Protein AF-A0A956SHA2-F1 (afdb_monomer)

Foldseek 3Di:
DDDDDDDDDDDDDDDDDDDDDDDDDPPPPPPCPDPVVCVVVVVDDPPPDPVVPVPDDPDPVVLVVVLVVLVVVLVVLQVCLQVVLVPQQQDDDDVSSNVSSVVSNVVSLVVSQVSLVVLQVSLVVNPPPDVVSNVVSNPSVVVSVVVVVVVVVVVVVVVD

Structure (mmCIF, N/CA/C/O backbone):
data_AF-A0A956SHA2-F1
#
_entry.id   AF-A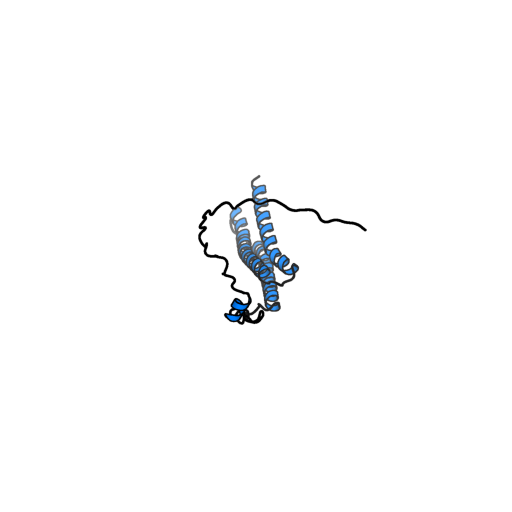0A956SHA2-F1
#
loop_
_atom_site.group_PDB
_atom_site.id
_atom_site.type_symbol
_atom_site.label_atom_id
_atom_site.label_alt_id
_atom_site.label_comp_id
_atom_site.label_asym_id
_atom_site.label_entity_id
_atom_site.label_seq_id
_atom_site.pdbx_PDB_ins_code
_atom_site.Cartn_x
_atom_site.Cartn_y
_atom_site.Cartn_z
_atom_site.occupancy
_atom_site.B_iso_or_equiv
_atom_site.auth_seq_id
_atom_site.auth_comp_id
_atom_site.auth_asym_id
_atom_site.auth_atom_id
_atom_site.pdbx_PDB_model_num
ATOM 1 N N . MET A 1 1 ? 10.349 -45.361 -96.759 1.00 43.38 1 MET A N 1
ATOM 2 C CA . MET A 1 1 ? 9.723 -44.251 -96.013 1.00 43.38 1 MET A CA 1
ATOM 3 C C . MET A 1 1 ? 9.342 -43.225 -97.071 1.00 43.38 1 MET A C 1
ATOM 5 O O . MET A 1 1 ? 10.233 -42.525 -97.521 1.00 43.38 1 MET A O 1
ATOM 9 N N . SER A 1 2 ? 8.189 -43.326 -97.754 1.00 44.34 2 SER A N 1
ATOM 10 C CA . SER A 1 2 ? 6.793 -43.149 -97.259 1.00 44.34 2 SER A CA 1
ATOM 11 C C . SER A 1 2 ? 6.708 -41.854 -96.448 1.00 44.34 2 SER A C 1
ATOM 13 O O . SER A 1 2 ? 7.450 -41.750 -95.481 1.00 44.34 2 SER A O 1
ATOM 15 N N . GLU A 1 3 ? 5.999 -40.793 -96.839 1.00 48.19 3 GLU A N 1
ATOM 16 C CA . GLU A 1 3 ? 4.559 -40.646 -97.144 1.00 48.19 3 GLU A CA 1
ATOM 17 C C . GLU A 1 3 ? 4.371 -39.270 -97.839 1.00 48.19 3 GLU A C 1
ATOM 19 O O . GLU A 1 3 ? 4.987 -38.295 -97.423 1.00 48.19 3 GLU A O 1
ATOM 24 N N . SER A 1 4 ? 3.813 -39.194 -99.053 1.00 54.06 4 SER A N 1
ATOM 25 C CA . SER A 1 4 ? 2.404 -38.888 -99.391 1.00 54.06 4 SER A CA 1
ATOM 26 C C . SER A 1 4 ? 1.921 -37.457 -99.093 1.00 54.06 4 SER A C 1
ATOM 28 O O . SER A 1 4 ? 1.632 -37.106 -97.951 1.00 54.06 4 SER A O 1
ATOM 30 N N . ASP A 1 5 ? 1.725 -36.699 -100.177 1.00 55.44 5 ASP A N 1
ATOM 31 C CA . ASP A 1 5 ? 0.742 -35.613 -100.302 1.00 55.44 5 ASP A CA 1
ATOM 32 C C . ASP A 1 5 ? -0.676 -36.082 -99.934 1.00 55.44 5 ASP A C 1
ATOM 34 O O . ASP A 1 5 ? -1.060 -37.213 -100.259 1.00 55.44 5 ASP A O 1
ATOM 38 N N . PRO A 1 6 ? -1.508 -35.163 -99.419 1.00 65.31 6 PRO A N 1
ATOM 39 C CA . PRO A 1 6 ? -2.896 -35.124 -99.859 1.00 65.31 6 PRO A CA 1
ATOM 40 C C . PRO A 1 6 ? -3.389 -33.703 -100.201 1.00 65.31 6 PRO A C 1
ATOM 42 O O . PRO A 1 6 ? -3.419 -32.797 -99.375 1.00 65.31 6 PRO A O 1
ATOM 45 N N . LEU A 1 7 ? -3.812 -33.558 -101.459 1.00 52.03 7 LEU A N 1
ATOM 46 C CA . LEU A 1 7 ? -5.086 -32.986 -101.925 1.00 52.03 7 LEU A CA 1
ATOM 47 C C . LEU A 1 7 ? -5.798 -31.890 -101.083 1.00 52.03 7 LEU A C 1
ATOM 49 O O . LEU A 1 7 ? -6.329 -32.130 -100.004 1.00 52.03 7 LEU A O 1
ATOM 53 N N . SER A 1 8 ? -5.943 -30.725 -101.738 1.00 53.00 8 SER A N 1
ATOM 54 C CA . SER A 1 8 ? -7.050 -29.727 -101.693 1.00 53.00 8 SER A CA 1
ATOM 55 C C . SER A 1 8 ? -8.467 -30.369 -101.701 1.00 53.00 8 SER A C 1
ATOM 57 O O . SER A 1 8 ? -8.518 -31.549 -102.050 1.00 53.00 8 SER A O 1
ATOM 59 N N . PRO A 1 9 ? -9.634 -29.685 -101.487 1.00 57.28 9 PRO A N 1
ATOM 60 C CA . PRO A 1 9 ? -9.943 -28.239 -101.614 1.00 57.28 9 PRO A CA 1
ATOM 61 C C . PRO A 1 9 ? -10.991 -27.684 -100.594 1.00 57.28 9 PRO A C 1
ATOM 63 O O . PRO A 1 9 ? -11.491 -28.408 -99.741 1.00 57.28 9 PRO A O 1
ATOM 66 N N . GLY A 1 10 ? -11.410 -26.413 -100.713 1.00 47.31 10 GLY A N 1
ATOM 67 C CA . GLY A 1 10 ? -12.699 -25.968 -100.144 1.00 47.31 10 GLY A CA 1
ATOM 68 C C . GLY A 1 10 ? -12.799 -24.485 -99.787 1.00 47.31 10 GLY A C 1
ATOM 69 O O . GLY A 1 10 ? -12.386 -24.073 -98.710 1.00 47.31 10 GLY A O 1
ATOM 70 N N . GLY A 1 11 ? -13.379 -23.688 -100.687 1.00 48.31 11 GLY A N 1
ATOM 71 C CA . GLY A 1 11 ? -13.731 -22.291 -100.439 1.00 48.31 11 GLY A CA 1
ATOM 72 C C . GLY A 1 11 ? -14.965 -22.114 -99.547 1.00 48.31 11 GLY A C 1
ATOM 73 O O . GLY A 1 11 ? -15.843 -22.972 -99.489 1.00 48.31 11 GLY A O 1
ATOM 74 N N . GLY A 1 12 ? -15.048 -20.949 -98.907 1.00 45.50 12 GLY A N 1
ATOM 75 C CA . GLY A 1 12 ? -16.233 -20.471 -98.198 1.00 45.50 12 GLY A CA 1
ATOM 76 C C . GLY A 1 12 ? -16.024 -19.032 -97.696 1.00 45.50 12 GLY A C 1
ATOM 77 O O . GLY A 1 12 ? -14.977 -18.765 -97.110 1.00 45.50 12 GLY A O 1
ATOM 78 N N . PRO A 1 13 ? -16.950 -18.091 -97.965 1.00 58.03 13 PRO A N 1
ATOM 79 C CA . PRO A 1 13 ? -16.756 -16.657 -97.742 1.00 58.03 13 PRO A CA 1
ATOM 80 C C . PRO A 1 13 ? -17.024 -16.210 -96.293 1.00 58.03 13 PRO A C 1
ATOM 82 O O . PRO A 1 13 ? -17.714 -16.875 -95.525 1.00 58.03 13 PRO A O 1
ATOM 85 N N . ALA A 1 14 ? -16.482 -15.037 -95.958 1.00 60.44 14 ALA A N 1
ATOM 86 C CA . ALA A 1 14 ? -16.604 -14.341 -94.677 1.00 60.44 14 ALA A CA 1
ATOM 87 C C . ALA A 1 14 ? -18.052 -14.054 -94.225 1.00 60.44 14 ALA A C 1
ATOM 89 O O . ALA A 1 14 ? -18.922 -13.794 -95.058 1.00 60.44 14 ALA A O 1
ATOM 90 N N . PRO A 1 15 ? -18.268 -13.943 -92.901 1.00 64.31 15 PRO A N 1
ATOM 91 C CA . PRO A 1 15 ? -19.316 -13.085 -92.341 1.00 64.31 15 PRO A CA 1
ATOM 92 C C . PRO A 1 15 ? -18.742 -12.158 -91.221 1.00 64.31 15 PRO A C 1
ATOM 94 O O . PRO A 1 15 ? -17.531 -12.148 -91.001 1.00 64.31 15 PRO A O 1
ATOM 97 N N . PRO A 1 16 ? -19.531 -11.276 -90.576 1.00 52.88 16 PRO A N 1
ATOM 98 C CA . PRO A 1 16 ? -19.640 -9.864 -90.937 1.00 52.88 16 PRO A CA 1
ATOM 99 C C . PRO A 1 16 ? -19.158 -8.907 -89.825 1.00 52.88 16 PRO A C 1
ATOM 101 O O . PRO A 1 16 ? -18.837 -9.297 -88.708 1.00 52.88 16 PRO A O 1
ATOM 104 N N . LYS A 1 17 ? -19.134 -7.611 -90.160 1.00 56.47 17 LYS A N 1
ATOM 105 C CA . LYS A 1 17 ? -18.907 -6.487 -89.242 1.00 56.47 17 LYS A CA 1
ATOM 106 C C . LYS A 1 17 ? -20.023 -6.381 -88.189 1.00 56.47 17 LYS A C 1
ATOM 108 O O . LYS A 1 17 ? -21.167 -6.144 -88.557 1.00 56.47 17 LYS A O 1
ATOM 113 N N . GLU A 1 18 ? -19.644 -6.395 -86.916 1.00 45.25 18 GLU A N 1
ATOM 114 C CA . GLU A 1 18 ? -20.407 -5.864 -85.775 1.00 45.25 18 GLU A CA 1
ATOM 115 C C . GLU A 1 18 ? -19.359 -5.355 -84.763 1.00 45.25 18 GLU A C 1
ATOM 117 O O . GLU A 1 18 ? -18.585 -6.123 -84.208 1.00 45.25 18 GLU A O 1
ATOM 122 N N . ALA A 1 19 ? -19.014 -4.067 -84.753 1.00 49.12 19 ALA A N 1
ATOM 123 C CA . ALA A 1 19 ? -19.721 -3.007 -84.034 1.00 49.12 19 ALA A CA 1
ATOM 124 C C . ALA A 1 19 ? -19.931 -3.332 -82.543 1.00 49.12 19 ALA A C 1
ATOM 126 O O . ALA A 1 19 ? -21.009 -3.732 -82.130 1.00 49.12 19 ALA A O 1
ATOM 127 N N . ALA A 1 20 ? -18.910 -3.073 -81.724 1.00 45.94 20 ALA A N 1
ATOM 128 C CA . ALA A 1 20 ? -19.103 -2.799 -80.304 1.00 45.94 20 ALA A CA 1
ATOM 129 C C . ALA A 1 20 ? -18.036 -1.807 -79.831 1.00 45.94 20 ALA A C 1
ATOM 131 O O . ALA A 1 20 ? -16.907 -2.158 -79.493 1.00 45.94 20 ALA A O 1
ATOM 132 N N . ALA A 1 21 ? -18.421 -0.534 -79.854 1.00 52.00 21 ALA A N 1
ATOM 133 C CA . ALA A 1 21 ? -17.787 0.507 -79.076 1.00 52.00 21 ALA A CA 1
ATOM 134 C C . ALA A 1 21 ? -17.886 0.132 -77.589 1.00 52.00 21 ALA A C 1
ATOM 136 O O . ALA A 1 21 ? -18.979 0.089 -77.030 1.00 52.00 21 ALA A O 1
ATOM 137 N N . ALA A 1 22 ? -16.746 -0.125 -76.955 1.00 43.62 22 ALA A N 1
ATOM 138 C CA . ALA A 1 22 ? -16.624 -0.152 -75.507 1.00 43.62 22 ALA A CA 1
ATOM 139 C C . ALA A 1 22 ? -15.659 0.965 -75.123 1.00 43.62 22 ALA A C 1
ATOM 141 O O . ALA A 1 22 ? -14.486 0.961 -75.495 1.00 43.62 22 ALA A O 1
ATOM 142 N N . GLY A 1 23 ? -16.225 1.971 -74.462 1.00 44.69 23 GLY A N 1
ATOM 143 C CA . GLY A 1 23 ? -15.539 3.170 -74.034 1.00 44.69 23 GLY A CA 1
ATOM 144 C C . GLY A 1 23 ? -14.300 2.864 -73.204 1.00 44.69 23 GLY A C 1
ATOM 145 O O . GLY A 1 23 ? -14.274 1.985 -72.346 1.00 44.69 23 GLY A O 1
ATOM 146 N N . GLN A 1 24 ? -13.285 3.663 -73.486 1.00 44.66 24 GLN A N 1
ATOM 147 C CA . GLN A 1 24 ? -12.089 3.851 -72.696 1.00 44.66 24 GLN A CA 1
ATOM 148 C C . GLN A 1 24 ? -12.473 4.186 -71.246 1.00 44.66 24 GLN A C 1
ATOM 150 O O . GLN A 1 24 ? -12.918 5.295 -70.952 1.00 44.66 24 GLN A O 1
ATOM 155 N N . ALA A 1 25 ? -12.316 3.226 -70.337 1.00 41.91 25 ALA A N 1
ATOM 156 C CA . ALA A 1 25 ? -12.282 3.511 -68.910 1.00 41.91 25 ALA A CA 1
ATOM 157 C C . ALA A 1 25 ? -10.945 4.211 -68.594 1.00 41.91 25 ALA A C 1
ATOM 159 O O . ALA A 1 25 ? -9.900 3.730 -69.045 1.00 41.91 25 ALA A O 1
ATOM 160 N N . PRO A 1 26 ? -10.927 5.333 -67.853 1.00 51.34 26 PRO A N 1
ATOM 161 C CA . PRO A 1 26 ? -9.683 5.866 -67.326 1.00 51.34 26 PRO A CA 1
ATOM 162 C C . PRO A 1 26 ? -9.115 4.859 -66.323 1.00 51.34 26 PRO A C 1
ATOM 164 O O . PRO A 1 26 ? -9.741 4.541 -65.313 1.00 51.34 26 PRO A O 1
ATOM 167 N N . ASP A 1 27 ? -7.932 4.342 -66.641 1.00 44.03 27 ASP A N 1
ATOM 168 C CA . ASP A 1 27 ? -7.110 3.521 -65.762 1.00 44.03 27 ASP A CA 1
ATOM 169 C C . ASP A 1 27 ? -6.793 4.308 -64.479 1.00 44.03 27 ASP A C 1
ATOM 171 O O . ASP A 1 27 ? -5.916 5.172 -64.437 1.00 44.03 27 ASP A O 1
ATOM 175 N N . ALA A 1 28 ? -7.563 4.033 -63.427 1.00 47.62 28 ALA A N 1
ATOM 176 C CA . ALA A 1 28 ? -7.416 4.607 -62.094 1.00 47.62 28 ALA A CA 1
ATOM 177 C C . ALA A 1 28 ? -6.348 3.870 -61.263 1.00 47.62 28 ALA A C 1
ATOM 179 O O . ALA A 1 28 ? -6.467 3.765 -60.043 1.00 47.62 28 ALA A O 1
ATOM 180 N N . THR A 1 29 ? -5.294 3.365 -61.911 1.00 48.47 29 THR A N 1
ATOM 181 C CA . THR A 1 29 ? -4.245 2.563 -61.262 1.00 48.47 29 THR A CA 1
ATOM 182 C C . THR A 1 29 ? -2.839 3.074 -61.563 1.00 48.47 29 THR A C 1
ATOM 184 O O . THR A 1 29 ? -1.880 2.310 -61.637 1.00 48.47 29 THR A O 1
ATOM 187 N N . ARG A 1 30 ? -2.675 4.397 -61.681 1.00 50.09 30 ARG A N 1
ATOM 188 C CA . ARG A 1 30 ? -1.353 5.044 -61.714 1.00 50.09 30 ARG A CA 1
ATOM 189 C C . ARG A 1 30 ? -1.167 6.041 -60.574 1.00 50.09 30 ARG A C 1
ATOM 191 O O . ARG A 1 30 ? -0.795 7.187 -60.782 1.00 50.09 30 ARG A O 1
ATOM 198 N N . THR A 1 31 ? -1.391 5.586 -59.349 1.00 54.94 31 THR A N 1
ATOM 199 C CA . THR A 1 31 ? -0.876 6.233 -58.131 1.00 54.94 31 THR A CA 1
ATOM 200 C C . THR A 1 31 ? 0.148 5.323 -57.460 1.00 54.94 31 THR A C 1
ATOM 202 O O . THR A 1 31 ? 0.108 5.050 -56.265 1.00 54.94 31 THR A O 1
ATOM 205 N N . GLY A 1 32 ? 1.102 4.839 -58.254 1.00 52.06 32 GLY A N 1
ATOM 206 C CA . GLY A 1 32 ? 2.355 4.329 -57.722 1.00 52.06 32 GLY A CA 1
ATOM 207 C C . GLY A 1 32 ? 3.218 5.516 -57.325 1.00 52.06 32 GLY A C 1
ATOM 208 O O . GLY A 1 32 ? 4.004 5.975 -58.143 1.00 52.06 32 GLY A O 1
ATOM 209 N N . ILE A 1 33 ? 3.054 6.024 -56.101 1.00 59.19 33 ILE A N 1
ATOM 210 C CA . ILE A 1 33 ? 4.144 6.763 -55.458 1.00 59.19 33 ILE A CA 1
ATOM 211 C C . ILE A 1 33 ? 5.219 5.711 -55.206 1.00 59.19 33 ILE A C 1
ATOM 213 O O . ILE A 1 33 ? 5.099 4.882 -54.296 1.00 59.19 33 ILE A O 1
ATOM 217 N N . GLY A 1 34 ? 6.211 5.674 -56.090 1.00 62.47 34 GLY A N 1
ATOM 218 C CA . GLY A 1 34 ? 7.337 4.770 -55.978 1.00 62.47 34 GLY A CA 1
ATOM 219 C C . GLY A 1 34 ? 8.092 5.071 -54.693 1.00 62.47 34 GLY A C 1
ATOM 220 O O . GLY A 1 34 ? 8.152 6.208 -54.224 1.00 62.47 34 GLY A O 1
ATOM 221 N N . LYS A 1 35 ? 8.709 4.044 -54.111 1.00 59.09 35 LYS A N 1
ATOM 222 C CA . LYS A 1 35 ? 9.617 4.202 -52.965 1.00 59.09 35 LYS A CA 1
ATOM 223 C C . LYS A 1 35 ? 10.698 5.258 -53.249 1.00 59.09 35 LYS A C 1
ATOM 225 O O . LYS A 1 35 ? 11.154 5.940 -52.337 1.00 59.09 35 LYS A O 1
ATOM 230 N N . ASP A 1 36 ? 11.029 5.410 -54.525 1.00 58.25 36 ASP A N 1
ATOM 231 C CA . ASP A 1 36 ? 12.007 6.335 -55.082 1.00 58.25 36 ASP A CA 1
ATOM 232 C C . ASP A 1 36 ? 11.498 7.789 -55.046 1.00 58.25 36 ASP A C 1
ATOM 234 O O . ASP A 1 36 ? 12.256 8.694 -54.700 1.00 58.25 36 ASP A O 1
ATOM 238 N N . ASP A 1 37 ? 10.197 8.007 -55.268 1.00 60.47 37 ASP A N 1
ATOM 239 C CA . ASP A 1 37 ? 9.548 9.323 -55.177 1.00 60.47 37 ASP A CA 1
ATOM 240 C C . ASP A 1 37 ? 9.503 9.822 -53.723 1.00 60.47 37 ASP A C 1
ATOM 242 O O . ASP A 1 37 ? 9.704 11.005 -53.452 1.00 60.47 37 ASP A O 1
ATOM 246 N N . ILE A 1 38 ? 9.315 8.910 -52.758 1.00 57.50 38 ILE A N 1
ATOM 247 C CA . ILE A 1 38 ? 9.359 9.218 -51.314 1.00 57.50 38 ILE A CA 1
ATOM 248 C C . ILE A 1 38 ? 10.772 9.648 -50.884 1.00 57.50 38 ILE A C 1
ATOM 250 O O . ILE A 1 38 ? 10.930 10.512 -50.015 1.00 57.50 38 ILE A O 1
ATOM 254 N N . VAL A 1 39 ? 11.805 9.064 -51.496 1.00 60.00 39 VAL A N 1
ATOM 255 C CA . VAL A 1 39 ? 13.208 9.421 -51.244 1.00 60.00 39 VAL A CA 1
ATOM 256 C C . VAL A 1 39 ? 13.561 10.749 -51.922 1.00 60.00 39 VAL A C 1
ATOM 258 O O . VAL A 1 39 ? 14.217 11.586 -51.299 1.00 60.00 39 VAL A O 1
ATOM 261 N N . ALA A 1 40 ? 13.074 10.988 -53.143 1.00 55.47 40 ALA A N 1
ATOM 262 C CA . ALA A 1 40 ? 13.289 12.230 -53.890 1.00 55.47 40 ALA A CA 1
ATOM 263 C C . ALA A 1 40 ? 12.586 13.448 -53.260 1.00 55.47 40 ALA A C 1
ATOM 265 O O . ALA A 1 40 ? 13.123 14.553 -53.296 1.00 55.47 40 ALA A O 1
ATOM 266 N N . LEU A 1 41 ? 11.432 13.250 -52.612 1.00 57.31 41 LEU A N 1
ATOM 267 C CA . LEU A 1 41 ? 10.700 14.286 -51.866 1.00 57.31 41 LEU A CA 1
ATOM 268 C C . LEU A 1 41 ? 11.366 14.693 -50.535 1.00 57.31 41 LEU A C 1
ATOM 270 O O . LEU A 1 41 ? 10.802 15.490 -49.788 1.00 57.31 41 LEU A O 1
ATOM 274 N N . GLY A 1 42 ? 12.542 14.152 -50.196 1.00 51.69 42 GLY A N 1
ATOM 275 C CA . GLY A 1 42 ? 13.282 14.531 -48.985 1.00 51.69 42 GLY A CA 1
ATOM 276 C C . GLY A 1 42 ? 12.612 14.113 -47.667 1.00 51.69 42 GLY A C 1
ATOM 277 O O . GLY A 1 42 ? 13.079 14.484 -46.593 1.00 51.69 42 GLY A O 1
ATOM 278 N N . LEU A 1 43 ? 11.542 13.311 -47.727 1.00 57.75 43 LEU A N 1
ATOM 279 C CA . LEU A 1 43 ? 10.785 12.828 -46.565 1.00 57.75 43 LEU A CA 1
ATOM 280 C C . LEU A 1 43 ? 11.427 11.607 -45.888 1.00 57.75 43 LEU A C 1
ATOM 282 O O . LEU A 1 43 ? 11.000 11.200 -44.808 1.00 57.75 43 LEU A O 1
ATOM 286 N N . SER A 1 44 ? 12.477 11.039 -46.485 1.00 55.94 44 SER A N 1
ATOM 287 C CA . SER A 1 44 ? 13.276 9.961 -45.901 1.00 55.94 44 SER A CA 1
ATOM 288 C C . SER A 1 44 ? 14.676 10.457 -45.539 1.00 55.94 44 SER A C 1
ATOM 290 O O . SER A 1 44 ? 15.670 10.091 -46.168 1.00 55.94 44 SER A O 1
ATOM 292 N N . GLY A 1 45 ? 14.771 11.268 -44.484 1.00 58.59 45 GLY A N 1
ATOM 293 C CA . GLY A 1 45 ? 16.036 11.439 -43.769 1.00 58.59 45 GLY A CA 1
ATOM 294 C C . GLY A 1 45 ? 16.572 10.078 -43.283 1.00 58.59 45 GLY A C 1
ATOM 295 O O . GLY A 1 45 ? 15.786 9.155 -43.056 1.00 58.59 45 GLY A O 1
ATOM 296 N N . PRO A 1 46 ? 17.899 9.911 -43.132 1.00 58.41 46 PRO A N 1
ATOM 297 C CA . PRO A 1 46 ? 18.509 8.627 -42.794 1.00 58.41 46 PRO A CA 1
ATOM 298 C C . PRO A 1 46 ? 17.858 8.004 -41.543 1.00 58.41 46 PRO A C 1
ATOM 300 O O . PRO A 1 46 ? 17.731 8.691 -40.519 1.00 58.41 46 PRO A O 1
ATOM 303 N N . PRO A 1 47 ? 17.469 6.713 -41.585 1.00 54.88 47 PRO A N 1
ATOM 304 C CA . PRO A 1 47 ? 16.821 6.039 -40.468 1.00 54.88 47 PRO A CA 1
ATOM 305 C C . PRO A 1 47 ? 17.816 5.924 -39.312 1.00 54.88 47 PRO A C 1
ATOM 307 O O . PRO A 1 47 ? 18.657 5.032 -39.271 1.00 54.88 47 PRO A O 1
ATOM 310 N N . GLY A 1 48 ? 17.759 6.867 -38.376 1.00 54.75 48 GLY A N 1
ATOM 311 C CA . GLY A 1 48 ? 18.635 6.865 -37.203 1.00 54.75 48 GLY A CA 1
ATOM 312 C C . GLY A 1 48 ? 18.997 8.238 -36.658 1.00 54.75 48 GLY A C 1
ATOM 313 O O . GLY A 1 48 ? 19.503 8.318 -35.543 1.00 54.75 48 GLY A O 1
ATOM 314 N N . LYS A 1 49 ? 18.711 9.319 -37.388 1.00 51.69 49 LYS A N 1
ATOM 315 C CA . LYS A 1 49 ? 19.015 10.683 -36.941 1.00 51.69 49 LYS A CA 1
ATOM 316 C C . LYS A 1 49 ? 17.751 11.534 -36.952 1.00 51.69 49 LYS A C 1
ATOM 318 O O . LYS A 1 49 ? 17.648 12.478 -37.716 1.00 51.69 49 LYS A O 1
ATOM 323 N N . ASN A 1 50 ? 16.784 11.183 -36.105 1.00 52.97 50 ASN A N 1
ATOM 324 C CA . ASN A 1 50 ? 15.743 12.131 -35.715 1.00 52.97 50 ASN A CA 1
ATOM 325 C C . ASN A 1 50 ? 16.298 12.978 -34.558 1.00 52.97 50 ASN A C 1
ATOM 327 O O . ASN A 1 50 ? 16.284 12.492 -33.424 1.00 52.97 50 ASN A O 1
ATOM 331 N N . PRO A 1 51 ? 16.748 14.226 -34.793 1.00 55.22 51 PRO A N 1
ATOM 332 C CA . PRO A 1 51 ? 17.160 15.149 -33.728 1.00 55.22 51 PRO A CA 1
ATOM 333 C C . PRO A 1 51 ? 15.988 15.581 -32.827 1.00 55.22 51 PRO A C 1
ATOM 335 O O . PRO A 1 51 ? 16.179 16.256 -31.826 1.00 55.22 51 PRO A O 1
ATOM 338 N N . LEU A 1 52 ? 14.759 15.168 -33.155 1.00 54.53 52 LEU A N 1
ATOM 339 C CA . LEU A 1 52 ? 13.579 15.328 -32.301 1.00 54.53 52 LEU A CA 1
ATOM 340 C C . LEU A 1 52 ? 13.398 14.166 -31.304 1.00 54.53 52 LEU A C 1
ATOM 342 O O . LEU A 1 52 ? 12.531 14.224 -30.439 1.00 54.53 52 LEU A O 1
ATOM 346 N N . ARG A 1 53 ? 14.218 13.106 -31.392 1.00 53.19 53 ARG A N 1
ATOM 347 C CA . ARG A 1 53 ? 14.251 11.979 -30.437 1.00 53.19 53 ARG A CA 1
ATOM 348 C C . ARG A 1 53 ? 15.493 12.026 -29.538 1.00 53.19 53 ARG A C 1
ATOM 350 O O . ARG A 1 53 ? 15.966 11.003 -29.056 1.00 53.19 53 ARG A O 1
ATOM 357 N N . SER A 1 54 ? 16.026 13.222 -29.334 1.00 53.16 54 SER A N 1
ATOM 358 C CA . SER A 1 54 ? 17.019 13.558 -28.310 1.00 53.16 54 SER A CA 1
ATOM 359 C C . SER A 1 54 ? 16.373 14.290 -27.130 1.00 53.16 54 SER A C 1
ATOM 361 O O . SER A 1 54 ? 17.037 15.039 -26.430 1.00 53.16 54 SER A O 1
ATOM 363 N N . GLY A 1 55 ? 15.076 14.067 -26.888 1.00 52.81 55 GLY A N 1
ATOM 364 C CA . GLY A 1 55 ? 14.510 14.292 -25.562 1.00 52.81 55 GLY A CA 1
ATOM 365 C C . GLY A 1 55 ? 15.159 13.292 -24.614 1.00 52.81 55 GLY A C 1
ATOM 366 O O . GLY A 1 55 ? 15.033 12.085 -24.839 1.00 52.81 55 GLY A O 1
ATOM 367 N N . GLU A 1 56 ? 15.928 13.806 -23.655 1.00 59.28 56 GLU A N 1
ATOM 368 C CA . GLU A 1 56 ? 16.633 13.086 -22.593 1.00 59.28 56 GLU A CA 1
ATOM 369 C C . GLU A 1 56 ? 15.953 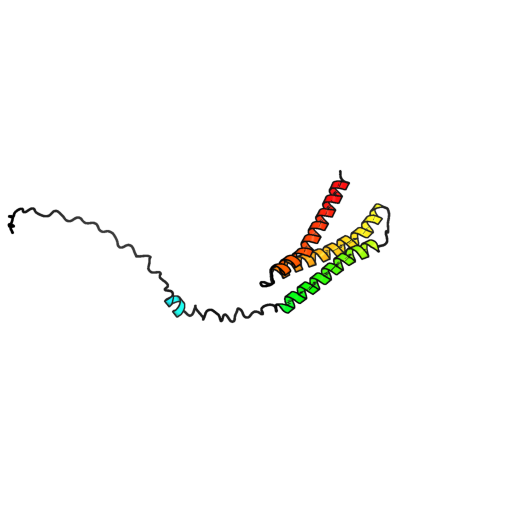11.758 -22.265 1.00 59.28 56 GLU A C 1
ATOM 371 O O . GLU A 1 56 ? 14.865 11.720 -21.687 1.00 59.28 56 GLU A O 1
ATOM 376 N N . ARG A 1 57 ? 16.577 10.635 -22.647 1.00 63.72 57 ARG A N 1
ATOM 377 C CA . ARG A 1 57 ? 16.177 9.370 -22.032 1.00 63.72 57 ARG A CA 1
ATOM 378 C C . ARG A 1 57 ? 16.426 9.549 -20.540 1.00 63.72 57 ARG A C 1
ATOM 380 O O . ARG A 1 57 ? 17.572 9.847 -20.204 1.00 63.72 57 ARG A O 1
ATOM 387 N N . PRO A 1 58 ? 15.412 9.344 -19.680 1.00 64.62 58 PRO A N 1
ATOM 388 C CA . PRO A 1 58 ? 15.621 9.317 -18.246 1.00 64.62 58 PRO A CA 1
ATOM 389 C C . PRO A 1 58 ? 16.791 8.389 -17.973 1.00 64.62 58 PRO A C 1
ATOM 391 O O . PRO A 1 58 ? 16.820 7.246 -18.450 1.00 64.62 58 PRO A O 1
ATOM 394 N N . ASP A 1 59 ? 17.789 8.922 -17.292 1.00 72.88 59 ASP A N 1
ATOM 395 C CA . ASP A 1 59 ? 18.965 8.180 -16.916 1.00 72.88 59 ASP A CA 1
ATOM 396 C C . ASP A 1 59 ? 18.507 6.931 -16.140 1.00 72.88 59 ASP A C 1
ATOM 398 O O . ASP A 1 59 ? 17.736 7.016 -15.176 1.00 72.88 59 ASP A O 1
ATOM 402 N N . PRO A 1 60 ? 18.913 5.722 -16.567 1.00 71.81 60 PRO A N 1
ATOM 403 C CA . PRO A 1 60 ? 18.397 4.490 -15.974 1.00 71.81 60 PRO A CA 1
ATOM 404 C C . PRO A 1 60 ? 18.753 4.388 -14.484 1.00 71.81 60 PRO A C 1
ATOM 406 O O . PRO A 1 60 ? 18.048 3.732 -13.719 1.00 71.81 60 PRO A O 1
ATOM 409 N N . HIS A 1 61 ? 19.828 5.061 -14.066 1.00 77.19 61 HIS A N 1
ATOM 410 C CA . HIS A 1 61 ? 20.279 5.119 -12.682 1.00 77.19 61 HIS A CA 1
ATOM 411 C C . HIS A 1 61 ? 19.415 6.057 -11.825 1.00 77.19 61 HIS A C 1
ATOM 413 O O . HIS A 1 61 ? 18.997 5.643 -10.741 1.00 77.19 61 HIS A O 1
ATOM 419 N N . GLY A 1 62 ? 19.077 7.256 -12.311 1.00 81.31 62 GLY A N 1
ATOM 420 C CA . GLY A 1 62 ? 18.187 8.197 -11.630 1.00 81.31 62 GLY A CA 1
ATOM 421 C C . GLY A 1 62 ? 16.777 7.648 -11.457 1.00 81.31 62 GLY A C 1
ATOM 422 O O . GLY A 1 62 ? 16.221 7.712 -10.361 1.00 81.31 62 GLY A O 1
ATOM 423 N N . ALA A 1 63 ? 16.232 6.988 -12.482 1.00 80.12 63 ALA A N 1
ATOM 424 C CA . ALA A 1 63 ? 14.920 6.345 -12.388 1.00 80.12 63 ALA A CA 1
ATOM 425 C C . ALA A 1 63 ? 14.880 5.238 -11.315 1.00 80.12 63 ALA A C 1
ATOM 427 O O . ALA A 1 63 ? 13.935 5.158 -10.527 1.00 80.12 63 ALA A O 1
ATOM 428 N N . LEU A 1 64 ? 15.920 4.401 -11.239 1.00 82.69 64 LEU A N 1
ATOM 429 C CA . LEU A 1 64 ? 16.032 3.368 -10.203 1.00 82.69 64 LEU A CA 1
ATOM 430 C C . LEU A 1 64 ? 16.183 3.969 -8.801 1.00 82.69 64 LEU A C 1
ATOM 432 O O . LEU A 1 64 ? 15.589 3.460 -7.848 1.00 82.69 64 LEU A O 1
ATOM 436 N N . LEU A 1 65 ? 16.968 5.037 -8.665 1.00 87.50 65 LEU A N 1
ATOM 437 C CA . LEU A 1 65 ? 17.153 5.743 -7.400 1.00 87.50 65 LEU A CA 1
ATOM 438 C C . LEU A 1 65 ? 15.841 6.384 -6.926 1.00 87.50 65 LEU A C 1
ATOM 440 O O . LEU A 1 65 ? 15.470 6.208 -5.766 1.00 87.50 65 LEU A O 1
ATOM 444 N N . ALA A 1 66 ? 15.089 7.014 -7.829 1.00 85.75 66 ALA A N 1
ATOM 445 C CA . ALA A 1 66 ? 13.768 7.565 -7.540 1.00 85.75 66 ALA A CA 1
ATOM 446 C C . ALA A 1 66 ? 12.786 6.483 -7.060 1.00 85.75 66 ALA A C 1
ATOM 448 O O . ALA A 1 66 ? 12.133 6.665 -6.034 1.00 85.75 66 ALA A O 1
ATOM 449 N N . ILE A 1 67 ? 12.730 5.327 -7.736 1.00 85.88 67 ILE A N 1
ATOM 450 C CA . ILE A 1 67 ? 11.884 4.194 -7.318 1.00 85.88 67 ILE A CA 1
ATOM 451 C C . ILE A 1 67 ? 12.261 3.718 -5.910 1.00 85.88 67 ILE A C 1
ATOM 453 O O . ILE A 1 67 ? 11.376 3.484 -5.091 1.00 85.88 67 ILE A O 1
ATOM 457 N N . ARG A 1 68 ? 13.558 3.598 -5.595 1.00 87.81 68 ARG A N 1
ATOM 458 C CA . ARG A 1 68 ? 14.025 3.171 -4.262 1.00 87.81 68 ARG A CA 1
ATOM 459 C C . ARG A 1 68 ? 13.638 4.157 -3.168 1.00 87.81 68 ARG A C 1
ATOM 461 O O . ARG A 1 68 ? 13.145 3.730 -2.129 1.00 87.81 68 ARG A O 1
ATOM 468 N N . ILE A 1 69 ? 13.844 5.452 -3.403 1.00 91.12 69 ILE A N 1
ATOM 469 C CA . ILE A 1 69 ? 13.465 6.505 -2.452 1.00 91.12 69 ILE A CA 1
ATOM 470 C C . ILE A 1 69 ? 11.958 6.465 -2.221 1.00 91.12 69 ILE A C 1
ATOM 472 O O . ILE A 1 69 ? 11.505 6.440 -1.080 1.00 91.12 69 ILE A O 1
ATOM 476 N N . LEU A 1 70 ? 11.180 6.394 -3.297 1.00 88.81 70 LEU A N 1
ATOM 477 C CA . LEU A 1 70 ? 9.728 6.406 -3.216 1.00 88.81 70 LEU A CA 1
ATOM 478 C C . LEU A 1 70 ? 9.187 5.150 -2.508 1.00 88.81 70 LEU A C 1
ATOM 480 O O . LEU A 1 70 ? 8.246 5.243 -1.722 1.00 88.81 70 LEU A O 1
ATOM 484 N N . LEU A 1 71 ? 9.833 3.996 -2.701 1.00 89.00 71 LEU A N 1
ATOM 485 C CA . LEU A 1 71 ? 9.537 2.760 -1.973 1.00 89.00 71 LEU A CA 1
ATOM 486 C C . LEU A 1 71 ? 9.876 2.872 -0.477 1.00 89.00 71 LEU A C 1
ATOM 488 O O . LEU A 1 71 ? 9.097 2.423 0.361 1.00 89.00 71 LEU A O 1
ATOM 492 N N . ALA A 1 72 ? 11.011 3.486 -0.133 1.00 91.75 72 ALA A N 1
ATOM 493 C CA . ALA A 1 72 ? 11.409 3.708 1.256 1.00 91.75 72 ALA A CA 1
ATOM 494 C C . ALA A 1 72 ? 10.447 4.664 1.975 1.00 91.75 72 ALA A C 1
ATOM 496 O O . ALA A 1 72 ? 10.040 4.395 3.107 1.00 91.75 72 ALA A O 1
ATOM 497 N N . ILE A 1 73 ? 10.027 5.739 1.301 1.00 92.31 73 ILE A N 1
ATOM 498 C CA . ILE A 1 73 ? 9.003 6.662 1.801 1.00 92.31 73 ILE A CA 1
ATOM 499 C C . ILE A 1 73 ? 7.690 5.906 2.017 1.00 92.31 73 ILE A C 1
ATOM 501 O O . ILE A 1 73 ? 7.122 5.980 3.102 1.00 92.31 73 ILE A O 1
ATOM 505 N N . TRP A 1 74 ? 7.236 5.128 1.030 1.00 92.56 74 TRP A N 1
ATOM 506 C CA . TRP A 1 74 ? 6.022 4.319 1.156 1.00 92.56 74 TRP A CA 1
ATOM 507 C C . TRP A 1 74 ? 6.077 3.375 2.366 1.00 92.56 74 TRP A C 1
ATOM 509 O O . TRP A 1 74 ? 5.166 3.382 3.192 1.00 92.56 74 TRP A O 1
ATOM 519 N N . ALA A 1 75 ? 7.161 2.608 2.514 1.00 90.81 75 ALA A N 1
ATOM 520 C CA . ALA A 1 75 ? 7.325 1.674 3.626 1.00 90.81 75 ALA A CA 1
ATOM 521 C C . ALA A 1 75 ? 7.327 2.403 4.978 1.00 90.81 75 ALA A C 1
ATOM 523 O O . ALA A 1 75 ? 6.693 1.955 5.933 1.00 90.81 75 ALA A O 1
ATOM 524 N N . THR A 1 76 ? 7.982 3.563 5.037 1.00 92.81 76 THR A N 1
ATOM 525 C CA . THR A 1 76 ? 8.001 4.427 6.222 1.00 92.81 76 THR A CA 1
ATOM 526 C C . THR A 1 76 ? 6.594 4.901 6.574 1.00 92.81 76 THR A C 1
ATOM 528 O O . THR A 1 76 ? 6.198 4.799 7.729 1.00 92.81 76 THR A O 1
ATOM 531 N N . LEU A 1 77 ? 5.798 5.336 5.592 1.00 91.56 77 LEU A N 1
ATOM 532 C CA . LEU A 1 77 ? 4.402 5.730 5.810 1.00 91.56 77 LEU A CA 1
ATOM 533 C C . LEU A 1 77 ? 3.545 4.579 6.339 1.00 91.56 77 LEU A C 1
ATOM 535 O O . LEU A 1 77 ? 2.730 4.796 7.233 1.00 91.56 77 LEU A O 1
ATOM 539 N N . VAL A 1 78 ? 3.732 3.363 5.824 1.00 88.12 78 VAL A N 1
ATOM 540 C CA . VAL A 1 78 ? 3.019 2.176 6.319 1.00 88.12 78 VAL A CA 1
ATOM 541 C C . VAL A 1 78 ? 3.380 1.907 7.779 1.00 88.12 78 VAL A C 1
ATOM 543 O O . VAL A 1 78 ? 2.480 1.740 8.602 1.00 88.12 78 VAL A O 1
ATOM 546 N N . VAL A 1 79 ? 4.666 1.929 8.134 1.00 91.00 79 VAL A N 1
ATOM 547 C CA . VAL A 1 79 ? 5.107 1.747 9.527 1.00 91.00 79 VAL A CA 1
ATOM 548 C C . VAL A 1 79 ? 4.561 2.861 10.421 1.00 91.00 79 VAL A C 1
ATOM 550 O O . VAL A 1 79 ? 3.974 2.569 11.464 1.00 91.00 79 VAL A O 1
ATOM 553 N N . LEU A 1 80 ? 4.667 4.126 9.999 1.00 90.25 80 LEU A N 1
ATOM 554 C CA . LEU A 1 80 ? 4.114 5.261 10.741 1.00 90.25 80 LEU A CA 1
ATOM 555 C C . LEU A 1 80 ? 2.602 5.136 10.923 1.00 90.25 80 LEU A C 1
ATOM 557 O O . LEU A 1 80 ? 2.115 5.452 12.004 1.00 90.25 80 LEU A O 1
ATOM 561 N N . SER A 1 81 ? 1.866 4.630 9.928 1.00 89.19 81 SER A N 1
ATOM 562 C CA . SER A 1 81 ? 0.414 4.454 10.038 1.00 89.19 81 SER A CA 1
ATOM 563 C C . SER A 1 81 ? 0.032 3.596 11.244 1.00 89.19 81 SER A C 1
ATOM 565 O O . SER A 1 81 ? -0.903 3.931 11.969 1.00 89.19 81 SER A O 1
ATOM 567 N N . VAL A 1 82 ? 0.793 2.527 11.495 1.00 89.44 82 VAL A N 1
ATOM 568 C CA . VAL A 1 82 ? 0.557 1.596 12.601 1.00 89.44 82 VAL A CA 1
ATOM 569 C C . VAL A 1 82 ? 1.083 2.175 13.908 1.00 89.44 82 VAL A C 1
ATOM 571 O O . VAL A 1 82 ? 0.367 2.179 14.905 1.00 89.44 82 VAL A O 1
ATOM 574 N N . VAL A 1 83 ? 2.311 2.702 13.907 1.00 90.56 83 VAL A N 1
ATOM 575 C CA . VAL A 1 83 ? 2.957 3.239 15.114 1.00 90.56 83 VAL A CA 1
ATOM 576 C C . VAL A 1 83 ? 2.184 4.435 15.666 1.00 90.56 83 VAL A C 1
ATOM 578 O O . VAL A 1 83 ? 1.858 4.455 16.850 1.00 90.56 83 VAL A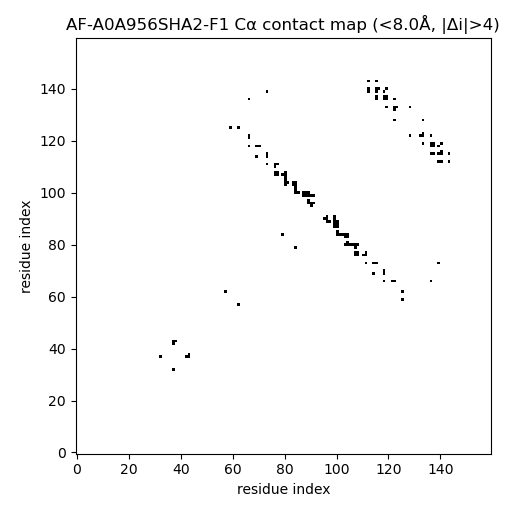 O 1
ATOM 581 N N . VAL A 1 84 ? 1.831 5.409 14.823 1.00 89.56 84 VAL A N 1
ATOM 582 C CA . VAL A 1 84 ? 1.080 6.595 15.258 1.00 89.56 84 VAL A CA 1
ATOM 583 C C . VAL A 1 84 ? -0.310 6.197 15.742 1.00 89.56 84 VAL A C 1
ATOM 585 O O . VAL A 1 84 ? -0.732 6.653 16.800 1.00 89.56 84 VAL A O 1
ATOM 588 N N . SER A 1 85 ? -1.005 5.303 15.036 1.00 87.94 85 SER A N 1
ATOM 589 C CA . SER A 1 85 ? -2.315 4.796 15.467 1.00 87.94 85 SER A CA 1
ATOM 590 C C . SER A 1 85 ? -2.255 4.085 16.827 1.00 87.94 85 SER A C 1
ATOM 592 O O . SER A 1 85 ? -3.096 4.341 17.691 1.00 87.94 85 SER A O 1
ATOM 594 N N . ALA A 1 86 ? -1.230 3.260 17.061 1.00 86.75 86 ALA A N 1
ATOM 595 C CA . ALA A 1 86 ? -1.032 2.545 18.321 1.00 86.75 86 ALA A CA 1
ATOM 596 C C . ALA A 1 86 ? -0.676 3.478 19.490 1.00 86.75 86 ALA A C 1
ATOM 598 O O . ALA A 1 86 ? -1.137 3.263 20.612 1.00 86.75 86 ALA A O 1
ATOM 599 N N . LEU A 1 87 ? 0.119 4.520 19.227 1.00 90.69 87 LEU A N 1
ATOM 600 C CA . LEU A 1 87 ? 0.522 5.516 20.223 1.00 90.69 87 LEU A CA 1
ATOM 601 C C . LEU A 1 87 ? -0.533 6.608 20.445 1.00 90.69 87 LEU A C 1
ATOM 603 O O . LEU A 1 87 ? -0.443 7.345 21.426 1.00 90.69 87 LEU A O 1
ATOM 607 N N . THR A 1 88 ? -1.535 6.718 19.569 1.00 88.81 88 THR A N 1
ATOM 608 C CA . THR A 1 88 ? -2.596 7.721 19.702 1.00 88.81 88 THR A CA 1
ATOM 609 C C . THR A 1 88 ? -3.427 7.434 20.961 1.00 88.81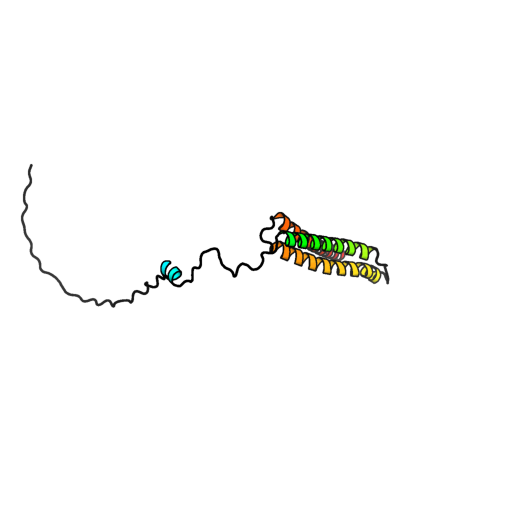 88 THR A C 1
ATOM 611 O O . THR A 1 88 ? -4.021 6.349 21.088 1.00 88.81 88 THR A O 1
ATOM 614 N N . PRO A 1 89 ? -3.502 8.393 21.909 1.00 85.06 89 PRO A N 1
ATOM 615 C CA . PRO A 1 89 ? -4.304 8.239 23.112 1.00 85.06 89 PRO A CA 1
ATOM 616 C C . PRO A 1 89 ? -5.761 7.937 22.765 1.00 85.06 89 PRO A C 1
ATOM 618 O O . PRO A 1 89 ? -6.354 8.531 21.868 1.00 85.06 89 PRO A O 1
ATOM 621 N N . ALA A 1 90 ? -6.353 6.991 23.484 1.00 84.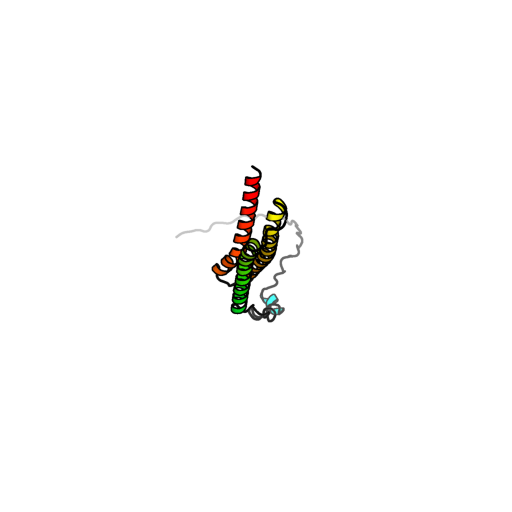56 90 ALA A N 1
ATOM 622 C CA . ALA A 1 90 ? -7.747 6.608 23.307 1.00 84.56 90 ALA A CA 1
ATOM 623 C C . ALA A 1 90 ? -8.648 7.639 24.019 1.00 84.56 90 ALA A C 1
ATOM 625 O O . ALA A 1 90 ? -9.042 7.440 25.168 1.00 84.56 90 ALA A O 1
ATOM 626 N N . THR A 1 91 ? -8.930 8.765 23.365 1.00 86.06 91 THR A N 1
ATOM 627 C CA . THR A 1 91 ? -9.796 9.829 23.896 1.00 86.06 91 THR A CA 1
ATOM 628 C C . THR A 1 91 ? -11.256 9.616 23.497 1.00 86.06 91 THR A C 1
ATOM 630 O O . THR A 1 91 ? -11.550 9.004 22.475 1.00 86.06 91 THR A O 1
ATOM 633 N N . GLY A 1 92 ? -12.179 10.114 24.321 1.00 85.00 92 GLY A N 1
ATOM 634 C CA . GLY A 1 92 ? -13.619 9.962 24.107 1.00 85.00 92 GLY A CA 1
ATOM 635 C C . GLY A 1 92 ? -14.232 8.706 24.736 1.00 85.00 92 GLY A C 1
ATOM 636 O O . GLY A 1 92 ? -13.579 7.910 25.425 1.00 85.00 92 GLY A O 1
ATOM 637 N N . ASP A 1 93 ? -15.531 8.579 24.508 1.00 85.56 93 ASP A N 1
ATOM 638 C CA . ASP A 1 93 ? -16.429 7.486 24.872 1.00 85.56 93 ASP A CA 1
ATOM 639 C C . ASP A 1 93 ? -16.328 6.303 23.890 1.00 85.56 93 ASP A C 1
ATOM 641 O O . ASP A 1 93 ? -15.782 6.437 22.801 1.00 85.56 93 ASP A O 1
ATOM 645 N N . GLY A 1 94 ? -16.784 5.109 24.296 1.00 82.00 94 GLY A N 1
ATOM 646 C CA . GLY A 1 94 ? -16.407 3.802 23.720 1.00 82.00 94 GLY A CA 1
ATOM 647 C C . GLY A 1 94 ? -16.222 3.732 22.195 1.00 82.00 94 GLY A C 1
ATOM 648 O O . GLY A 1 94 ? -15.184 3.257 21.735 1.00 82.00 94 GLY A O 1
ATOM 649 N N . PHE A 1 95 ? -17.179 4.241 21.412 1.00 84.12 95 PHE A N 1
ATOM 650 C CA . PHE A 1 95 ? -17.084 4.287 19.946 1.00 84.12 95 PHE A CA 1
ATOM 651 C C . PHE A 1 95 ? -16.061 5.322 19.446 1.00 84.12 95 PHE A C 1
ATOM 653 O O . PHE A 1 95 ? -15.165 4.992 18.664 1.00 84.12 95 PHE A O 1
ATOM 660 N N . THR A 1 96 ? -16.148 6.556 19.941 1.00 85.75 96 THR A N 1
ATOM 661 C CA . THR A 1 96 ? -15.229 7.663 19.633 1.00 85.75 96 THR A CA 1
ATOM 662 C C . THR A 1 96 ? -13.782 7.299 19.961 1.00 85.75 96 THR A C 1
ATOM 664 O O . THR A 1 96 ? -12.869 7.599 19.193 1.00 85.75 96 THR A O 1
ATOM 667 N N . ARG A 1 97 ? -13.578 6.550 21.049 1.00 80.94 97 ARG A N 1
ATOM 668 C CA . ARG A 1 97 ? -12.283 6.015 21.476 1.00 80.94 97 ARG A CA 1
ATOM 669 C C . ARG A 1 97 ? -11.645 5.104 20.432 1.00 80.94 97 ARG A C 1
ATOM 671 O O . ARG A 1 97 ? -10.436 5.183 20.2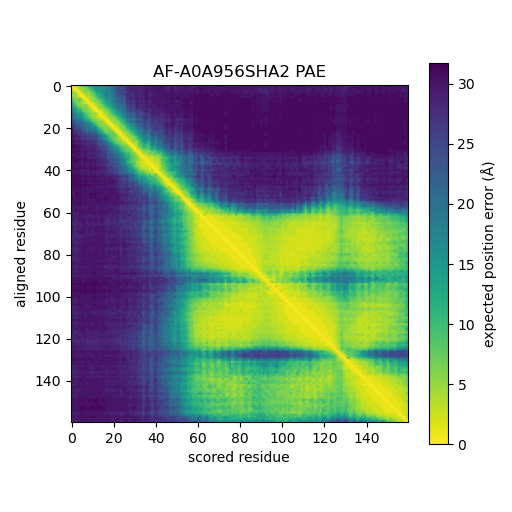14 1.00 80.94 97 ARG A O 1
ATOM 678 N N . GLY A 1 98 ? -12.441 4.245 19.799 1.00 83.25 98 GLY A N 1
ATOM 679 C CA . GLY A 1 98 ? -11.985 3.398 18.698 1.00 83.25 98 GLY A CA 1
ATOM 680 C C . GLY A 1 98 ? -11.651 4.227 17.461 1.00 83.25 98 GLY A C 1
ATOM 681 O O . GLY A 1 98 ? -10.554 4.111 16.913 1.00 83.25 98 GLY A O 1
ATOM 682 N N . LEU A 1 99 ? -12.558 5.126 17.069 1.00 85.75 99 LEU A N 1
ATOM 683 C CA . LEU A 1 99 ? -12.361 5.999 15.911 1.00 85.75 99 LEU A CA 1
ATOM 684 C C . LEU A 1 99 ? -11.114 6.877 16.028 1.00 85.75 99 LEU A C 1
ATOM 686 O O . LEU A 1 99 ? -10.401 7.036 15.039 1.00 85.75 99 LEU A O 1
ATOM 690 N N . ASN A 1 100 ? -10.800 7.387 17.221 1.00 86.50 100 ASN A N 1
ATOM 691 C CA . ASN A 1 100 ? -9.648 8.264 17.422 1.00 86.50 100 ASN A CA 1
ATOM 692 C C . ASN A 1 100 ? -8.316 7.603 17.030 1.00 86.50 100 ASN A C 1
ATOM 694 O O . ASN A 1 100 ? -7.409 8.271 16.547 1.00 86.50 100 ASN A O 1
ATOM 698 N N . ARG A 1 101 ? -8.205 6.278 17.179 1.00 84.19 101 ARG A N 1
ATOM 699 C CA . ARG A 1 101 ? -7.022 5.520 16.743 1.00 84.19 101 ARG A CA 1
ATOM 700 C C . ARG A 1 101 ? -7.069 5.151 15.265 1.00 84.19 101 ARG A C 1
ATOM 702 O O . ARG A 1 101 ? -6.025 5.057 14.624 1.00 84.19 101 ARG A O 1
ATOM 709 N N . VAL A 1 102 ? -8.261 4.958 14.709 1.00 87.12 102 VAL A N 1
ATOM 710 C CA . VAL A 1 102 ? -8.450 4.568 13.304 1.00 87.12 102 VAL A CA 1
ATOM 711 C C . VAL A 1 102 ? -8.226 5.746 12.350 1.00 87.12 102 VAL A C 1
ATOM 713 O O . VAL A 1 102 ? -7.639 5.559 11.286 1.00 87.12 102 VAL A O 1
ATOM 716 N N . TYR A 1 103 ? -8.624 6.963 12.726 1.00 88.12 103 TYR A N 1
ATOM 717 C CA . TYR A 1 103 ? -8.440 8.164 11.902 1.00 88.12 103 TYR A CA 1
ATOM 718 C C . TYR A 1 103 ? -6.998 8.399 11.425 1.00 88.12 103 TYR A C 1
ATOM 720 O O . TYR A 1 103 ? -6.803 8.525 10.212 1.00 88.12 103 TYR A O 1
ATOM 728 N N . PRO A 1 104 ? -5.975 8.428 12.303 1.00 87.38 104 PRO A N 1
ATOM 729 C CA . PRO A 1 104 ? -4.599 8.612 11.855 1.00 87.38 104 PRO A CA 1
ATOM 730 C C . PRO A 1 104 ? -4.146 7.470 10.939 1.00 87.38 104 PRO A C 1
ATOM 732 O O . PRO A 1 104 ? -3.506 7.734 9.923 1.00 87.38 104 PRO A O 1
ATOM 735 N N . PHE A 1 105 ? -4.535 6.221 11.224 1.00 87.38 105 PHE A N 1
ATOM 736 C CA . PHE A 1 105 ? -4.222 5.082 10.357 1.00 87.38 105 PHE A CA 1
ATOM 737 C C . PHE A 1 105 ? -4.768 5.281 8.936 1.00 87.38 105 PHE A C 1
ATOM 739 O O . PHE A 1 105 ? -4.006 5.187 7.974 1.00 87.38 105 PHE A O 1
ATOM 746 N N . ILE A 1 106 ? -6.057 5.620 8.796 1.00 89.44 106 ILE A N 1
ATOM 747 C CA . ILE A 1 106 ? -6.687 5.878 7.490 1.00 89.44 106 ILE A CA 1
ATOM 748 C C . ILE A 1 106 ? -5.989 7.038 6.770 1.00 89.44 106 ILE A C 1
ATOM 750 O O . ILE A 1 106 ? -5.725 6.938 5.572 1.00 89.44 106 ILE A O 1
ATOM 754 N N . GLY A 1 107 ? -5.637 8.107 7.492 1.00 89.31 107 GLY A N 1
ATOM 755 C CA . GLY A 1 107 ? -4.909 9.248 6.936 1.00 89.31 107 GLY A CA 1
ATOM 756 C C . GLY A 1 107 ? -3.568 8.846 6.316 1.00 89.31 107 GLY A C 1
ATOM 757 O O . GLY A 1 107 ? -3.314 9.137 5.146 1.00 89.31 107 GLY A O 1
ATOM 758 N N . TYR A 1 108 ? -2.729 8.114 7.054 1.00 89.88 108 TYR A N 1
ATOM 759 C CA . TYR A 1 108 ? -1.450 7.628 6.524 1.00 89.88 108 TYR A CA 1
ATOM 760 C C . TYR A 1 108 ? -1.626 6.628 5.375 1.00 89.88 108 TYR A C 1
ATOM 762 O O . TYR A 1 108 ? -0.867 6.682 4.407 1.00 89.88 108 TYR A O 1
ATOM 770 N N . GLN A 1 109 ? -2.629 5.747 5.444 1.00 89.75 109 GLN A N 1
ATOM 771 C CA . GLN A 1 109 ? -2.923 4.792 4.370 1.00 89.75 109 GLN A CA 1
ATOM 772 C C . GLN A 1 109 ? -3.375 5.491 3.083 1.00 89.75 109 GLN A C 1
ATOM 774 O O . GLN A 1 109 ? -2.977 5.070 1.999 1.00 89.75 109 GLN A O 1
ATOM 779 N N . ALA A 1 110 ? -4.131 6.589 3.175 1.00 89.56 110 ALA A N 1
ATOM 780 C CA . ALA A 1 110 ? -4.515 7.382 2.008 1.00 89.56 110 ALA A CA 1
ATOM 781 C C . ALA A 1 110 ? -3.286 7.978 1.301 1.00 89.56 110 ALA A C 1
ATOM 783 O O . ALA A 1 110 ? -3.149 7.852 0.083 1.00 89.56 110 ALA A O 1
ATOM 784 N N . VAL A 1 111 ? -2.346 8.560 2.054 1.00 91.25 111 VAL A N 1
ATOM 785 C CA . VAL A 1 111 ? -1.099 9.094 1.477 1.00 91.25 111 VAL A CA 1
ATOM 786 C C . VAL A 1 111 ? -0.227 7.962 0.921 1.00 91.25 111 VAL A C 1
ATOM 788 O O . VAL A 1 111 ? 0.296 8.073 -0.189 1.00 91.25 111 VAL A O 1
ATOM 791 N N . ALA A 1 112 ? -0.118 6.837 1.633 1.00 88.94 112 ALA A N 1
ATOM 792 C CA . ALA A 1 112 ? 0.609 5.662 1.157 1.00 88.94 112 ALA A CA 1
ATOM 793 C C . ALA A 1 112 ? 0.010 5.100 -0.146 1.00 88.94 112 ALA A C 1
ATOM 795 O O . ALA A 1 112 ? 0.760 4.696 -1.036 1.00 88.94 112 ALA A O 1
ATOM 796 N N . ALA A 1 113 ? -1.317 5.123 -0.300 1.00 88.00 113 ALA A N 1
ATOM 797 C CA . ALA A 1 113 ? -1.998 4.699 -1.520 1.00 88.00 113 ALA A CA 1
ATOM 798 C C . ALA A 1 113 ? -1.619 5.582 -2.714 1.00 88.00 113 ALA A C 1
ATOM 800 O O . ALA A 1 113 ? -1.269 5.061 -3.772 1.00 88.00 113 ALA A O 1
ATOM 801 N N . VAL A 1 114 ? -1.606 6.909 -2.540 1.00 92.25 114 VAL A N 1
ATOM 802 C CA . VAL A 1 114 ? -1.163 7.845 -3.589 1.00 92.25 114 VAL A CA 1
ATOM 803 C C . VAL A 1 114 ? 0.258 7.508 -4.044 1.00 92.25 114 VAL A C 1
ATOM 805 O O . VAL A 1 114 ? 0.511 7.383 -5.243 1.00 92.25 114 VAL A O 1
ATOM 808 N N . ILE A 1 115 ? 1.175 7.274 -3.102 1.00 90.50 115 ILE A N 1
ATOM 809 C CA . ILE A 1 115 ? 2.559 6.895 -3.421 1.00 90.50 115 ILE A CA 1
ATOM 810 C C . ILE A 1 115 ? 2.620 5.543 -4.147 1.00 90.50 115 ILE A C 1
ATOM 812 O O . ILE A 1 115 ? 3.367 5.403 -5.116 1.00 90.50 115 ILE A O 1
ATOM 816 N N . ALA A 1 116 ? 1.816 4.562 -3.728 1.00 88.12 116 ALA A N 1
ATOM 817 C CA . ALA A 1 116 ? 1.729 3.259 -4.382 1.00 88.12 116 ALA A CA 1
ATOM 818 C C . ALA A 1 116 ? 1.285 3.378 -5.850 1.00 88.12 116 ALA A C 1
ATOM 820 O O . ALA A 1 116 ? 1.868 2.730 -6.723 1.00 88.12 116 ALA A O 1
ATOM 821 N N . PHE A 1 117 ? 0.310 4.244 -6.145 1.00 89.69 117 PHE A N 1
ATOM 822 C CA . PHE A 1 117 ? -0.092 4.528 -7.523 1.00 89.69 117 PHE A CA 1
ATOM 823 C C . PHE A 1 117 ? 1.049 5.161 -8.320 1.00 89.69 117 PHE A C 1
ATOM 825 O O . PHE A 1 117 ? 1.375 4.665 -9.400 1.00 89.69 117 PHE A O 1
ATOM 832 N N . VAL A 1 118 ? 1.706 6.194 -7.784 1.00 88.62 118 VAL A N 1
ATOM 833 C CA . VAL A 1 118 ? 2.852 6.839 -8.452 1.00 88.62 118 VAL A CA 1
ATOM 834 C C . VAL A 1 118 ? 3.956 5.819 -8.755 1.00 88.62 118 VAL A C 1
ATOM 836 O O . VAL A 1 118 ? 4.456 5.784 -9.879 1.00 88.62 118 VAL A O 1
ATOM 839 N N . LEU A 1 119 ? 4.284 4.933 -7.809 1.00 86.44 119 LEU A N 1
ATOM 840 C CA . LEU A 1 119 ? 5.249 3.845 -8.006 1.00 86.44 119 LEU A CA 1
ATOM 841 C C . LEU A 1 119 ? 4.843 2.893 -9.133 1.00 86.44 119 LEU A C 1
ATOM 843 O O . LEU A 1 119 ? 5.690 2.532 -9.955 1.00 86.44 119 LEU A O 1
ATOM 847 N N . ALA A 1 120 ? 3.570 2.504 -9.200 1.00 85.12 120 ALA A N 1
ATOM 848 C CA . ALA A 1 120 ? 3.060 1.605 -10.231 1.00 85.12 120 ALA A CA 1
ATOM 849 C C . ALA A 1 120 ? 3.134 2.235 -11.634 1.00 85.12 120 ALA A C 1
ATOM 851 O O . ALA A 1 120 ? 3.538 1.567 -12.592 1.00 85.12 120 ALA A O 1
ATOM 852 N N . PHE A 1 121 ? 2.797 3.522 -11.765 1.00 85.12 121 PHE A N 1
ATOM 853 C CA . PHE A 1 121 ? 2.908 4.250 -13.033 1.00 85.12 121 PHE A CA 1
ATOM 854 C C . PHE A 1 121 ? 4.368 4.471 -13.438 1.00 85.12 121 PHE A C 1
ATOM 856 O O . PHE A 1 121 ? 4.740 4.184 -14.580 1.00 85.12 121 PHE A O 1
ATOM 863 N N . LEU A 1 122 ? 5.213 4.907 -12.501 1.00 82.50 122 LEU A N 1
ATOM 864 C CA . LEU A 1 122 ? 6.626 5.171 -12.762 1.00 82.50 122 LEU A CA 1
ATOM 865 C C . LEU A 1 122 ? 7.357 3.886 -13.169 1.00 82.50 122 LEU A C 1
ATOM 867 O O . LEU A 1 122 ? 8.063 3.863 -14.174 1.00 82.50 122 LEU A O 1
ATOM 871 N N . SER A 1 123 ? 7.096 2.780 -12.470 1.00 78.38 123 SER A N 1
ATOM 872 C CA . SER A 1 123 ? 7.714 1.477 -12.751 1.00 78.38 123 SER A CA 1
ATOM 873 C C . SER A 1 123 ? 7.297 0.884 -14.105 1.00 78.38 123 SER A C 1
ATOM 875 O O . SER A 1 123 ? 8.044 0.094 -14.679 1.00 78.38 123 SER A O 1
ATOM 877 N N . ARG A 1 124 ? 6.128 1.265 -14.645 1.00 77.69 124 ARG A N 1
ATOM 878 C CA . ARG A 1 124 ? 5.670 0.879 -15.996 1.00 77.69 124 ARG A CA 1
ATOM 879 C C . ARG A 1 124 ? 6.248 1.756 -17.111 1.00 77.69 124 ARG A C 1
ATOM 881 O O . ARG A 1 124 ? 6.377 1.281 -18.239 1.00 77.69 124 ARG A O 1
ATOM 888 N N . SER A 1 125 ? 6.575 3.013 -16.811 1.00 72.94 125 SER A N 1
ATOM 889 C CA . SER A 1 125 ? 7.086 3.981 -17.792 1.00 72.94 125 SER A CA 1
ATOM 890 C C . SER A 1 125 ? 8.549 3.717 -18.180 1.00 72.94 125 SER A C 1
ATOM 892 O O . SER A 1 125 ? 8.958 3.947 -19.320 1.00 72.94 125 SER A O 1
ATOM 894 N N . VAL A 1 126 ? 9.346 3.148 -17.273 1.00 69.06 126 VAL A N 1
ATOM 895 C CA . VAL A 1 126 ? 10.773 2.889 -17.514 1.00 69.06 126 VAL A CA 1
ATOM 896 C C . VAL A 1 126 ? 10.954 1.604 -18.349 1.00 69.06 126 VAL A C 1
ATOM 898 O O . VAL A 1 126 ? 11.221 0.518 -17.847 1.00 69.06 126 VAL A O 1
ATOM 901 N N . ARG A 1 127 ? 10.801 1.696 -19.674 1.00 56.22 127 ARG A N 1
ATOM 902 C CA . ARG A 1 127 ? 11.122 0.612 -20.630 1.00 56.22 127 ARG A CA 1
ATOM 903 C C . ARG A 1 127 ? 12.633 0.614 -20.925 1.00 56.22 127 ARG A C 1
ATOM 905 O O . ARG A 1 127 ? 13.041 1.127 -21.966 1.00 56.22 127 ARG A O 1
ATOM 912 N N . PRO A 1 128 ? 13.487 0.135 -20.003 1.00 58.56 128 PRO A N 1
ATOM 913 C CA . PRO A 1 128 ? 13.879 -1.272 -20.084 1.00 58.56 128 PRO A CA 1
ATOM 914 C C . PRO A 1 128 ? 14.171 -1.912 -18.710 1.00 58.56 128 PRO A C 1
ATOM 916 O O . PRO A 1 128 ? 15.043 -2.780 -18.625 1.00 58.56 128 PRO A O 1
ATOM 919 N N . VAL A 1 129 ? 13.514 -1.502 -17.613 1.00 56.62 129 VAL A N 1
ATOM 920 C CA . VAL A 1 129 ? 13.781 -2.181 -16.330 1.00 56.62 129 VAL A CA 1
ATOM 921 C C . VAL A 1 129 ? 13.365 -3.641 -16.445 1.00 56.62 129 VAL A C 1
ATOM 923 O O . VAL A 1 129 ? 12.261 -3.961 -16.888 1.00 56.62 129 VAL A O 1
ATOM 926 N N . SER A 1 130 ? 14.269 -4.536 -16.044 1.00 62.62 130 SER A N 1
ATOM 927 C CA . SER A 1 130 ? 14.017 -5.974 -15.962 1.00 62.62 130 SER A CA 1
ATOM 928 C C . SER A 1 130 ? 12.634 -6.236 -15.354 1.00 62.62 130 SER A C 1
ATOM 930 O O . SER A 1 130 ? 12.292 -5.585 -14.363 1.00 62.62 130 SER A O 1
ATOM 932 N N . LYS A 1 131 ? 11.879 -7.211 -15.883 1.00 69.12 131 LYS A N 1
ATOM 933 C CA . LYS A 1 131 ? 10.532 -7.599 -15.401 1.00 69.12 131 LYS A CA 1
ATOM 934 C C . LYS A 1 131 ? 10.396 -7.634 -13.865 1.00 69.12 131 LYS A C 1
ATOM 936 O O . LYS A 1 131 ? 9.329 -7.343 -13.342 1.00 69.12 131 LYS A O 1
ATOM 941 N N . ARG A 1 132 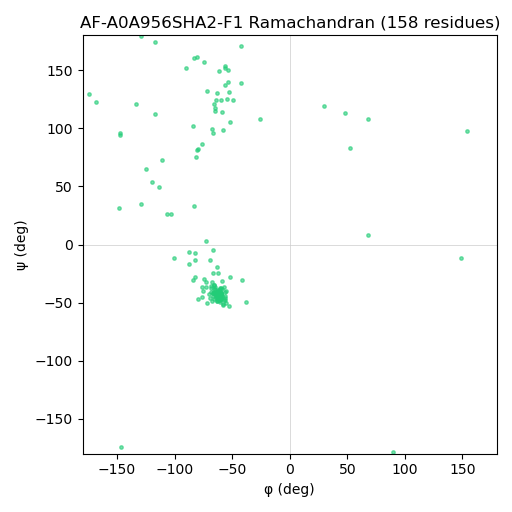? 11.483 -7.942 -13.144 1.00 72.81 132 ARG A N 1
ATOM 942 C CA . ARG A 1 132 ? 11.579 -7.934 -11.674 1.00 72.81 132 ARG A CA 1
ATOM 943 C C . ARG A 1 132 ? 11.232 -6.581 -11.035 1.00 72.81 132 ARG A C 1
ATOM 945 O O . ARG A 1 132 ? 10.438 -6.549 -10.107 1.00 72.81 132 ARG A O 1
ATOM 952 N N . TRP A 1 133 ? 11.774 -5.470 -11.534 1.00 68.69 133 TRP A N 1
ATOM 953 C CA . TRP A 1 133 ? 11.516 -4.135 -10.969 1.00 68.69 133 TRP A CA 1
ATOM 954 C C . TRP A 1 133 ? 10.109 -3.629 -11.289 1.00 68.69 133 TRP A C 1
ATOM 956 O O . TRP A 1 133 ? 9.490 -2.985 -10.448 1.00 68.69 133 TRP A O 1
ATOM 966 N N . ALA A 1 134 ? 9.568 -4.006 -12.452 1.00 69.62 134 ALA A N 1
ATOM 967 C CA . ALA A 1 134 ? 8.166 -3.761 -12.766 1.00 69.62 134 ALA A CA 1
ATOM 968 C C . ALA A 1 134 ? 7.234 -4.465 -11.762 1.00 69.62 134 ALA A C 1
ATOM 970 O O . ALA A 1 134 ? 6.271 -3.858 -11.317 1.00 69.62 134 ALA A O 1
ATOM 971 N N . LEU A 1 135 ? 7.545 -5.703 -11.351 1.00 74.12 135 LEU A N 1
ATOM 972 C CA . LEU A 1 135 ? 6.780 -6.424 -10.323 1.00 74.12 135 LEU A CA 1
ATOM 973 C C . LEU A 1 135 ? 6.927 -5.799 -8.928 1.00 74.12 135 LEU A C 1
ATOM 975 O O . LEU A 1 135 ? 5.934 -5.675 -8.217 1.00 74.12 135 LEU A O 1
ATOM 979 N N . ILE A 1 136 ? 8.132 -5.361 -8.548 1.00 78.06 136 ILE A N 1
ATOM 980 C CA . ILE A 1 136 ? 8.373 -4.694 -7.254 1.00 78.06 136 ILE A CA 1
ATOM 981 C C . ILE A 1 136 ? 7.548 -3.404 -7.138 1.00 78.06 136 ILE A C 1
ATOM 983 O O . ILE A 1 136 ? 6.975 -3.144 -6.084 1.00 78.06 136 ILE A O 1
ATOM 987 N N . GLY A 1 137 ? 7.407 -2.640 -8.225 1.00 76.06 137 GLY A N 1
ATOM 988 C CA . GLY A 1 137 ? 6.551 -1.450 -8.260 1.00 76.06 137 GLY A CA 1
ATOM 989 C C . GLY A 1 137 ? 5.056 -1.730 -8.048 1.00 76.06 137 GLY A C 1
ATOM 990 O O . GLY A 1 137 ? 4.324 -0.817 -7.677 1.00 76.06 137 GLY A O 1
ATOM 991 N N . LEU A 1 138 ? 4.595 -2.974 -8.241 1.00 80.31 138 LEU A N 1
ATOM 992 C CA . LEU A 1 138 ? 3.218 -3.386 -7.935 1.00 80.31 138 LEU A CA 1
ATOM 993 C C . LEU A 1 138 ? 3.022 -3.843 -6.484 1.00 80.31 138 LEU A C 1
ATOM 995 O O . LEU A 1 138 ? 1.877 -3.900 -6.039 1.00 80.31 138 LEU A O 1
ATOM 999 N N . VAL A 1 139 ? 4.088 -4.157 -5.740 1.00 86.12 139 VAL A N 1
ATOM 1000 C CA . VAL A 1 139 ? 3.975 -4.636 -4.350 1.00 86.12 139 VAL A CA 1
ATOM 1001 C C . VAL A 1 139 ? 3.197 -3.650 -3.466 1.00 86.12 139 VAL A C 1
ATOM 1003 O O . VAL A 1 139 ? 2.252 -4.091 -2.812 1.00 86.12 139 VAL A O 1
ATOM 1006 N N . PRO A 1 140 ? 3.483 -2.332 -3.484 1.00 83.56 140 PRO A N 1
ATOM 1007 C CA . PRO A 1 140 ? 2.710 -1.352 -2.720 1.00 83.56 140 PRO A CA 1
ATOM 1008 C C . PRO A 1 140 ? 1.209 -1.376 -3.027 1.00 83.56 140 PRO A C 1
ATOM 1010 O O . PRO A 1 140 ? 0.380 -1.289 -2.123 1.00 83.56 140 PRO A O 1
ATOM 1013 N N . LEU A 1 141 ? 0.858 -1.538 -4.306 1.00 83.62 141 LEU A N 1
ATOM 1014 C CA . LEU A 1 141 ? -0.530 -1.593 -4.754 1.00 83.62 141 LEU A CA 1
ATOM 1015 C C . LEU A 1 141 ? -1.212 -2.889 -4.296 1.00 83.62 141 LEU A C 1
ATOM 1017 O O . LEU A 1 141 ? -2.341 -2.849 -3.817 1.00 83.62 141 LEU A O 1
ATOM 1021 N N . ALA A 1 142 ? -0.519 -4.026 -4.390 1.00 83.88 142 ALA A N 1
ATOM 1022 C CA . ALA A 1 142 ? -1.029 -5.309 -3.915 1.00 83.88 142 ALA A CA 1
ATOM 1023 C C . ALA A 1 142 ? -1.291 -5.291 -2.401 1.00 83.88 142 ALA A C 1
ATOM 1025 O O . ALA A 1 142 ? -2.337 -5.761 -1.956 1.00 83.88 142 ALA A O 1
ATOM 1026 N N . VAL A 1 143 ? -0.381 -4.697 -1.620 1.00 85.75 143 VAL A N 1
ATOM 1027 C CA . VAL A 1 143 ? -0.553 -4.518 -0.170 1.00 85.75 143 VAL A CA 1
ATOM 1028 C C . VAL A 1 143 ? -1.764 -3.637 0.126 1.00 85.75 143 VAL A C 1
ATOM 1030 O O . VAL A 1 143 ? -2.583 -4.007 0.962 1.00 85.75 143 VAL A O 1
ATOM 1033 N N . PHE A 1 144 ? -1.931 -2.518 -0.585 1.00 85.81 144 PHE A N 1
ATOM 1034 C CA . PHE A 1 144 ? -3.109 -1.663 -0.430 1.00 85.81 144 PHE A CA 1
ATOM 1035 C C . PHE A 1 144 ? -4.415 -2.415 -0.740 1.00 85.81 144 PHE A C 1
ATOM 1037 O O . PHE A 1 144 ? -5.351 -2.378 0.058 1.00 85.81 144 PHE A O 1
ATOM 1044 N N . CYS A 1 145 ? -4.473 -3.155 -1.852 1.00 83.94 145 CYS A N 1
ATOM 1045 C CA . CYS A 1 145 ? -5.640 -3.966 -2.208 1.00 83.94 145 CYS A CA 1
ATOM 1046 C C . CYS A 1 145 ? -5.955 -5.030 -1.150 1.00 83.94 145 CYS A C 1
ATOM 1048 O O . CYS A 1 145 ? -7.120 -5.213 -0.799 1.00 83.94 145 CYS A O 1
ATOM 1050 N N . LEU A 1 146 ? -4.933 -5.707 -0.619 1.00 89.25 146 LEU A N 1
ATOM 1051 C CA . LEU A 1 146 ? -5.097 -6.690 0.451 1.00 89.25 146 LEU A CA 1
ATOM 1052 C C . LEU A 1 146 ? -5.657 -6.045 1.724 1.00 89.25 146 LEU A C 1
ATOM 1054 O O . LEU A 1 146 ? -6.526 -6.619 2.376 1.00 89.25 146 LEU A O 1
ATOM 1058 N N . LEU A 1 147 ? -5.191 -4.842 2.056 1.00 86.19 147 LEU A N 1
ATOM 1059 C CA . LEU A 1 147 ? -5.627 -4.096 3.233 1.00 86.19 147 LEU A CA 1
ATOM 1060 C C . LEU A 1 147 ? -7.099 -3.677 3.111 1.00 86.19 147 LEU A C 1
ATOM 1062 O O . LEU A 1 147 ? -7.879 -3.890 4.037 1.00 86.19 147 LEU A O 1
ATOM 1066 N N . VAL A 1 148 ? -7.507 -3.180 1.940 1.00 86.38 148 VAL A N 1
ATOM 1067 C CA . VAL A 1 148 ? -8.917 -2.892 1.627 1.00 86.38 148 VAL A CA 1
ATOM 1068 C C . VAL A 1 148 ? -9.771 -4.157 1.723 1.00 86.38 148 VAL A C 1
ATOM 1070 O O . VAL A 1 148 ? -10.830 -4.134 2.349 1.00 86.38 148 VAL A O 1
ATOM 1073 N N . LEU A 1 149 ? -9.308 -5.271 1.152 1.00 88.31 149 LEU A N 1
ATOM 1074 C CA . LEU A 1 149 ? -10.033 -6.541 1.196 1.00 88.31 149 LEU A CA 1
ATOM 1075 C C . LEU A 1 149 ? -10.201 -7.052 2.633 1.00 88.31 149 LEU A C 1
ATOM 1077 O O . LEU A 1 149 ? -11.285 -7.502 2.996 1.00 88.31 149 LEU A O 1
ATOM 1081 N N . GLY A 1 150 ? -9.162 -6.928 3.462 1.00 86.00 150 GLY A N 1
ATOM 1082 C CA . GLY A 1 150 ? -9.214 -7.266 4.884 1.00 86.00 150 GLY A CA 1
ATOM 1083 C C . GLY A 1 150 ? -10.238 -6.428 5.651 1.00 86.00 150 GLY A C 1
ATOM 1084 O O . GLY A 1 150 ? -11.009 -6.979 6.435 1.00 86.00 150 GLY A O 1
ATOM 1085 N N . ILE A 1 151 ? -10.311 -5.119 5.379 1.00 85.19 151 ILE A N 1
ATOM 1086 C CA . ILE A 1 151 ? -11.329 -4.236 5.972 1.00 85.19 151 ILE A CA 1
ATOM 1087 C C . ILE A 1 151 ? -12.735 -4.673 5.545 1.00 85.19 151 ILE A C 1
ATOM 1089 O O . ILE A 1 151 ? -13.614 -4.807 6.393 1.00 85.19 151 ILE A O 1
ATOM 1093 N N . ILE A 1 152 ? -12.958 -4.930 4.252 1.00 85.38 152 ILE A N 1
ATOM 1094 C CA . ILE A 1 152 ? -14.264 -5.376 3.741 1.00 85.38 152 ILE A CA 1
ATOM 1095 C C . ILE A 1 152 ? -14.675 -6.702 4.388 1.00 85.38 152 ILE A C 1
ATOM 1097 O O . ILE A 1 152 ? -15.799 -6.819 4.870 1.00 85.38 152 ILE A O 1
ATOM 1101 N N . ALA A 1 153 ? -13.770 -7.682 4.440 1.00 84.06 153 ALA A N 1
ATOM 1102 C CA . ALA A 1 153 ? -14.035 -8.980 5.055 1.00 84.06 153 ALA A CA 1
ATOM 1103 C C . ALA A 1 153 ? -14.419 -8.836 6.534 1.00 84.06 153 ALA A C 1
ATOM 1105 O O . ALA A 1 153 ? -15.407 -9.423 6.974 1.00 84.06 153 ALA A O 1
ATOM 1106 N N . LEU A 1 154 ? -13.694 -8.000 7.283 1.00 81.69 154 LEU A N 1
ATOM 1107 C CA . LEU A 1 154 ? -13.996 -7.717 8.685 1.00 81.69 154 LEU A CA 1
ATOM 1108 C C . LEU A 1 154 ? -15.377 -7.068 8.856 1.00 81.69 154 LEU A C 1
ATOM 1110 O O . LEU A 1 154 ? -16.119 -7.443 9.760 1.00 81.69 154 LEU A O 1
ATOM 1114 N N . LEU A 1 155 ? -15.751 -6.141 7.971 1.00 83.44 155 LEU A N 1
ATOM 1115 C CA . LEU A 1 155 ? -17.075 -5.515 7.986 1.00 83.44 155 LEU A CA 1
ATOM 1116 C C . LEU A 1 155 ? -18.200 -6.506 7.668 1.00 83.44 155 LEU A C 1
ATOM 1118 O O . LEU A 1 155 ? -19.261 -6.413 8.278 1.00 83.44 155 LEU A O 1
ATOM 1122 N N . VAL A 1 156 ? -17.990 -7.437 6.734 1.00 85.81 156 VAL A N 1
ATOM 1123 C CA . VAL A 1 156 ? -18.974 -8.481 6.400 1.00 85.81 156 VAL A CA 1
ATOM 1124 C C . VAL A 1 156 ? -19.171 -9.428 7.580 1.00 85.81 156 VAL A C 1
ATOM 1126 O O . VAL A 1 156 ? -20.308 -9.679 7.961 1.00 85.81 156 VAL A O 1
ATOM 1129 N N . VAL A 1 157 ? -18.083 -9.897 8.198 1.00 85.56 157 VAL A N 1
ATOM 1130 C CA . VAL A 1 157 ? -18.149 -10.777 9.377 1.00 85.56 157 VAL A CA 1
ATOM 1131 C C . VAL A 1 157 ? -18.812 -10.074 10.560 1.00 85.56 157 VAL A C 1
ATOM 1133 O O . VAL A 1 157 ? -19.626 -10.679 11.237 1.00 85.56 157 VAL A O 1
ATOM 1136 N N . ALA A 1 158 ? -18.522 -8.793 10.791 1.00 78.31 158 ALA A N 1
ATOM 1137 C CA . ALA A 1 158 ? -19.144 -8.029 11.876 1.00 78.31 158 ALA A CA 1
ATOM 1138 C C . ALA A 1 158 ? -20.643 -7.735 11.659 1.00 78.31 158 ALA A C 1
ATOM 1140 O O . ALA A 1 158 ? -21.309 -7.254 12.575 1.00 78.31 158 ALA A O 1
ATOM 1141 N N . ARG A 1 159 ? -21.159 -7.947 10.441 1.00 67.12 159 ARG A N 1
ATOM 1142 C CA . ARG A 1 159 ? -22.569 -7.748 10.063 1.00 67.12 159 ARG A CA 1
ATOM 1143 C C . ARG A 1 159 ? -23.366 -9.057 10.016 1.00 67.12 159 ARG A C 1
ATOM 1145 O O . ARG A 1 159 ? -24.583 -8.974 9.859 1.00 67.12 159 ARG A O 1
ATOM 1152 N N . ALA A 1 160 ? -22.694 -10.206 10.083 1.00 59.50 160 ALA A N 1
ATOM 1153 C CA . ALA A 1 160 ? -23.282 -11.545 10.077 1.00 59.50 160 ALA A CA 1
ATOM 1154 C C . ALA A 1 160 ? -23.557 -12.023 11.508 1.00 59.50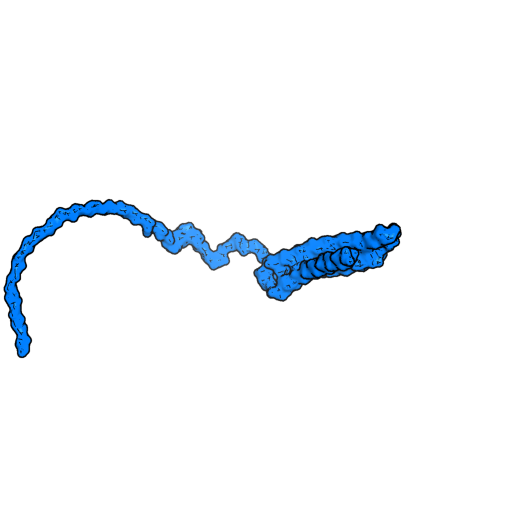 160 ALA A C 1
ATOM 1156 O O . ALA A 1 160 ? -24.570 -12.733 11.684 1.00 59.50 1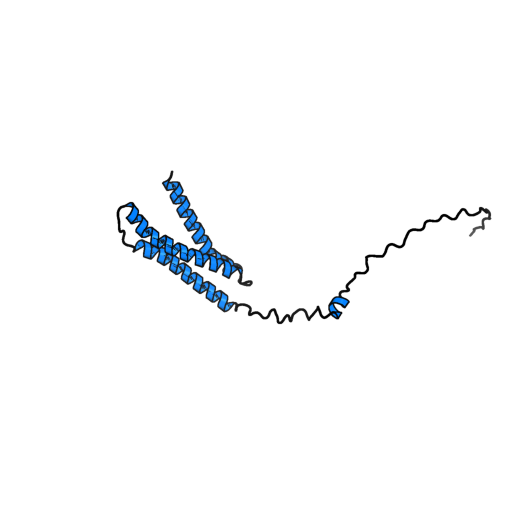60 ALA A O 1
#

Solvent-accessible surface area (backbone atoms only — not comparable to full-atom values): 9855 Å² total; per-residue (Å²): 133,86,84,85,88,80,82,86,89,86,89,84,84,88,84,81,95,75,92,76,92,73,81,85,73,81,78,90,79,78,80,75,78,42,78,62,53,49,49,71,68,64,75,60,66,69,95,84,70,61,83,83,71,68,65,77,73,78,53,73,65,60,55,52,50,50,52,51,52,53,50,52,52,36,53,48,34,55,52,46,18,52,52,52,22,72,69,41,69,71,50,75,56,81,67,52,19,54,47,54,25,46,52,51,26,53,54,31,48,53,56,31,49,55,48,20,50,53,38,38,54,52,37,68,66,50,84,80,61,57,72,66,55,41,53,56,25,40,46,53,43,52,51,50,52,50,53,53,51,51,53,51,53,53,54,52,62,77,71,108

Secondary structure (DSSP, 8-state):
----------------------------------HHHHHHTT----TT--GGG-S-PPPHHHHHHHHHHHHHHHHHHHHHHHHHHHHS---SSHHHHHHHHHHHHHHHHHHHHHHHHHHHHHHHH-TTS-HHHHHHTTHHHHHHHHHHHHHHHHHHHTT-

pLDDT: mean 72.62, std 16.19, range [41.91, 92.81]

Radius of gyration: 40.49 Å; Cα contacts (8 Å, |Δi|>4): 77; chains: 1; bounding box: 44×60×127 Å

Organism: Eiseniibacteriota bacterium (NCBI:txid2212470)

Nearest PDB structures (foldseek):
  3lg7-assembly1_B  TM=4.401E-01  e=3.498E+00  synthetic construct
  3lg7-assembly1_C  TM=4.415E-01  e=7.218E+00  synthetic construct

Mean predicted aligned error: 17.8 Å

Sequence (160 aa):
MSESDPLSPGGGPAPPKEAAAAGQAPDATRTGIGKDDIVALGLSGPPGKNPLRSGERPDPHGALLAIRILLAIWATLVVLSVVVSALTPATGDGFTRGLNRVYPFIGYQAVAAVIAFVLAFLSRSVRPVSKRWALIGLVPLAVFCLLVLGIIALLVVARA